Protein AF-A0A7J5Z5A1-F1 (afdb_monomer_lite)

Organism: Dissostichus mawsoni (NCBI:txid36200)

Structure (mmCIF, N/CA/C/O backbone):
data_AF-A0A7J5Z5A1-F1
#
_entry.id   AF-A0A7J5Z5A1-F1
#
loop_
_atom_site.group_PDB
_atom_site.id
_atom_site.type_symbol
_atom_site.label_atom_id
_atom_site.label_alt_id
_atom_site.label_comp_id
_atom_site.label_asym_id
_atom_site.label_entity_id
_atom_site.label_seq_id
_atom_site.pdbx_PDB_ins_code
_atom_site.Cartn_x
_atom_site.Cartn_y
_atom_site.Cartn_z
_atom_site.occupancy
_atom_site.B_iso_or_equiv
_atom_site.auth_seq_id
_atom_site.auth_comp_id
_atom_site.auth_asym_id
_atom_site.auth_atom_id
_atom_site.pdbx_PDB_model_num
ATOM 1 N N . MET A 1 1 ? 9.546 -6.209 -2.390 1.00 61.81 1 MET A N 1
ATOM 2 C CA . MET A 1 1 ? 8.529 -6.006 -3.456 1.00 61.81 1 MET A CA 1
ATOM 3 C C . MET A 1 1 ? 8.653 -4.655 -4.155 1.00 61.81 1 MET A C 1
ATOM 5 O O . MET A 1 1 ? 8.068 -4.491 -5.214 1.00 61.81 1 MET A O 1
ATOM 9 N N . THR A 1 2 ? 9.409 -3.696 -3.615 1.00 74.50 2 THR A N 1
ATOM 10 C CA . THR A 1 2 ? 9.767 -2.441 -4.304 1.00 74.50 2 THR A CA 1
ATOM 11 C C . THR A 1 2 ? 10.479 -2.680 -5.637 1.00 74.50 2 THR A C 1
ATOM 13 O O . THR A 1 2 ? 10.239 -1.950 -6.596 1.00 74.50 2 THR A O 1
ATOM 16 N N . ASP A 1 3 ? 11.271 -3.750 -5.696 1.00 80.12 3 ASP A N 1
ATOM 17 C CA . ASP A 1 3 ? 12.121 -4.136 -6.831 1.00 80.12 3 ASP A CA 1
ATOM 18 C C . ASP A 1 3 ? 11.311 -4.550 -8.072 1.00 80.12 3 ASP A C 1
ATOM 20 O O . ASP A 1 3 ? 11.823 -4.522 -9.186 1.00 80.12 3 ASP A O 1
ATOM 24 N N . LEU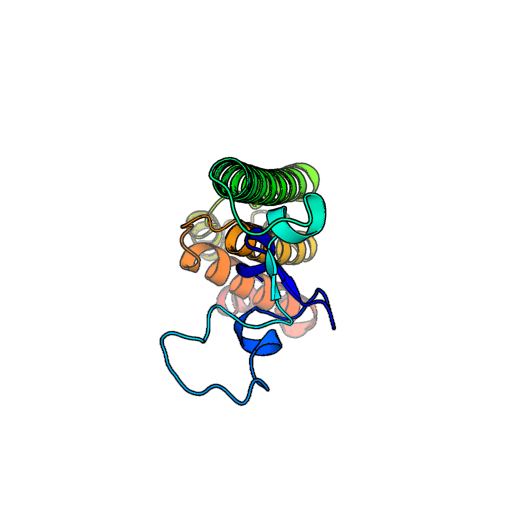 A 1 4 ? 10.012 -4.853 -7.913 1.00 79.75 4 LEU A N 1
ATOM 25 C CA . LEU A 1 4 ? 9.130 -5.226 -9.027 1.00 79.75 4 LEU A CA 1
ATOM 26 C C . LEU A 1 4 ? 8.968 -4.093 -10.056 1.00 79.75 4 LEU A C 1
ATOM 28 O O . LEU A 1 4 ? 8.579 -4.337 -11.191 1.00 79.75 4 LEU A O 1
ATOM 32 N N . LYS A 1 5 ? 9.242 -2.839 -9.676 1.00 81.94 5 LYS A N 1
ATOM 33 C CA . LYS A 1 5 ? 9.228 -1.699 -10.609 1.00 81.94 5 LYS A CA 1
ATOM 34 C C . LYS A 1 5 ? 10.432 -1.695 -11.549 1.00 81.94 5 LYS A C 1
ATOM 36 O O . LYS A 1 5 ? 10.372 -1.086 -12.612 1.00 81.94 5 LYS A O 1
ATOM 41 N N . GLU A 1 6 ? 11.518 -2.340 -11.147 1.00 79.69 6 GLU A N 1
ATOM 42 C CA . GL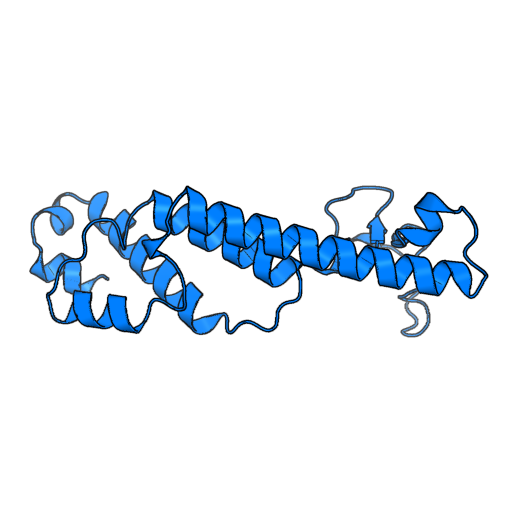U A 1 6 ? 12.799 -2.323 -11.853 1.00 79.69 6 GLU A CA 1
ATOM 43 C C . GLU A 1 6 ? 12.932 -3.545 -12.763 1.00 79.69 6 GLU A C 1
ATOM 45 O O . GLU A 1 6 ? 13.420 -3.433 -13.893 1.00 79.69 6 GLU A O 1
ATOM 50 N N . GLY A 1 7 ? 12.421 -4.691 -12.313 1.00 83.75 7 GLY A N 1
ATOM 51 C CA . GLY A 1 7 ? 12.438 -5.928 -13.077 1.00 83.75 7 GLY A CA 1
ATOM 52 C C . GLY A 1 7 ? 11.733 -7.079 -12.374 1.00 83.75 7 GLY A C 1
ATOM 53 O O . GLY A 1 7 ? 11.048 -6.904 -11.364 1.00 83.75 7 GLY A O 1
ATOM 54 N N . VAL A 1 8 ? 11.896 -8.266 -12.947 1.00 86.31 8 VAL A N 1
ATOM 55 C CA . VAL A 1 8 ? 11.337 -9.517 -12.438 1.00 86.31 8 VAL A CA 1
ATOM 56 C C . VAL A 1 8 ? 12.358 -10.642 -12.546 1.00 86.31 8 VAL A C 1
ATOM 58 O O . VAL A 1 8 ? 13.212 -10.658 -13.433 1.00 86.31 8 VAL A O 1
ATOM 61 N N . CYS A 1 9 ? 12.244 -11.611 -11.642 1.00 86.06 9 CYS A N 1
ATOM 62 C CA . CYS A 1 9 ? 13.032 -12.833 -11.687 1.00 86.06 9 CYS A CA 1
ATOM 63 C C . CYS A 1 9 ? 12.370 -13.857 -12.625 1.00 86.06 9 CYS A C 1
ATOM 65 O O . CYS A 1 9 ? 11.164 -14.101 -12.518 1.00 86.06 9 CYS A O 1
ATOM 67 N N . LEU A 1 10 ? 13.148 -14.483 -13.514 1.00 80.06 10 LEU A N 1
ATOM 68 C CA . LEU A 1 10 ? 12.645 -15.464 -14.490 1.00 80.06 10 LEU A CA 1
ATOM 69 C C . LEU A 1 10 ? 12.127 -16.763 -13.849 1.00 80.06 10 LEU A C 1
ATOM 71 O O . LEU A 1 10 ? 11.236 -17.408 -14.396 1.00 80.06 10 LEU A O 1
ATOM 75 N N . THR A 1 11 ? 12.672 -17.154 -12.696 1.00 81.06 11 THR A N 1
ATOM 76 C CA . THR A 1 11 ? 12.292 -18.392 -11.994 1.00 81.06 11 THR A CA 1
ATOM 77 C C . THR A 1 11 ? 10.995 -18.244 -11.209 1.00 81.06 11 THR A C 1
ATOM 79 O O . THR A 1 11 ? 10.146 -19.132 -11.250 1.00 81.06 11 THR A O 1
ATOM 82 N N . ALA A 1 12 ? 10.817 -17.123 -10.505 1.00 81.56 12 ALA A N 1
ATOM 83 C CA . ALA A 1 12 ? 9.563 -16.791 -9.842 1.00 81.56 12 ALA A CA 1
ATOM 84 C C . ALA A 1 12 ? 9.380 -15.276 -9.694 1.00 81.56 12 ALA A C 1
ATOM 86 O O . ALA A 1 12 ? 10.194 -14.588 -9.083 1.00 81.56 12 ALA A O 1
ATOM 87 N N . PHE A 1 13 ? 8.239 -14.772 -10.163 1.00 81.06 13 PHE A N 1
ATOM 88 C CA . PHE A 1 13 ? 7.935 -13.337 -10.202 1.00 81.06 13 PHE A CA 1
ATOM 89 C C . PHE A 1 13 ? 7.863 -12.654 -8.823 1.00 81.06 13 PHE A C 1
ATOM 91 O O . PHE A 1 13 ? 7.932 -11.431 -8.748 1.00 81.06 13 PHE A O 1
ATOM 98 N N . TYR A 1 14 ? 7.669 -13.412 -7.735 1.00 79.31 14 TYR A N 1
ATOM 99 C CA . TYR A 1 14 ? 7.483 -12.846 -6.393 1.00 79.31 14 TYR A CA 1
ATOM 100 C C . TYR A 1 14 ? 8.802 -12.569 -5.657 1.00 79.31 14 TYR A C 1
ATOM 102 O O . TYR A 1 14 ? 8.786 -11.875 -4.635 1.00 79.31 14 TYR A O 1
ATOM 110 N N . TYR A 1 15 ? 9.925 -13.111 -6.140 1.00 81.81 15 TYR A N 1
ATOM 111 C CA . TYR A 1 15 ? 11.215 -12.927 -5.488 1.00 81.81 15 TYR A CA 1
ATOM 112 C C . TYR A 1 15 ? 11.721 -11.491 -5.637 1.00 81.81 15 TYR A C 1
ATOM 114 O O . TYR A 1 15 ? 11.667 -10.898 -6.713 1.00 81.81 15 TYR A O 1
ATOM 122 N N . SER A 1 16 ? 12.231 -10.939 -4.533 1.00 81.88 16 SER A N 1
ATOM 123 C CA . SER A 1 16 ? 13.016 -9.697 -4.546 1.00 81.88 16 SER A CA 1
ATOM 124 C C . SER A 1 16 ? 14.311 -9.891 -5.341 1.00 81.88 16 SER A C 1
ATOM 126 O O . SER A 1 16 ? 14.793 -11.019 -5.456 1.00 81.88 16 SER A O 1
ATOM 128 N N . HIS A 1 17 ? 14.896 -8.797 -5.836 1.00 77.38 17 HIS A N 1
ATOM 129 C CA . HIS A 1 17 ? 16.199 -8.808 -6.505 1.00 77.38 17 HIS A CA 1
ATOM 130 C C . HIS A 1 17 ? 17.255 -9.567 -5.683 1.00 77.38 17 HIS A C 1
ATOM 132 O O . HIS A 1 17 ? 17.899 -10.484 -6.187 1.00 77.38 17 HIS A O 1
ATOM 138 N N . GLU A 1 18 ? 17.341 -9.287 -4.376 1.00 78.31 18 GLU A N 1
ATOM 139 C CA . GLU A 1 18 ? 18.295 -9.960 -3.483 1.00 78.31 18 GLU A CA 1
ATOM 140 C C . GLU A 1 18 ? 18.038 -11.467 -3.364 1.00 78.31 18 GLU A C 1
ATOM 142 O O . GLU A 1 18 ? 18.974 -12.259 -3.302 1.00 78.31 18 GLU A O 1
ATOM 147 N N . GLN A 1 19 ? 16.767 -11.878 -3.351 1.00 82.38 19 GLN A N 1
ATOM 148 C CA . GLN A 1 19 ? 16.384 -13.289 -3.254 1.00 82.38 19 GLN A CA 1
ATOM 149 C C . GLN A 1 19 ? 16.637 -14.029 -4.569 1.00 82.38 19 GLN A C 1
ATOM 151 O O . GLN A 1 19 ? 17.089 -15.171 -4.551 1.00 82.38 19 GLN A O 1
ATOM 156 N N . CYS A 1 20 ? 16.376 -13.372 -5.701 1.00 81.44 20 CYS A N 1
ATOM 157 C CA . CYS A 1 20 ? 16.634 -13.908 -7.035 1.00 81.44 20 CYS A CA 1
ATOM 158 C C . CYS A 1 20 ? 18.133 -14.172 -7.249 1.00 81.44 20 CYS A C 1
ATOM 160 O O . CYS A 1 20 ? 18.511 -15.182 -7.840 1.00 81.44 20 CYS A O 1
ATOM 162 N N . CYS A 1 21 ? 18.987 -13.304 -6.702 1.00 79.62 21 CYS A N 1
ATOM 163 C CA . CYS A 1 21 ? 20.438 -13.345 -6.897 1.00 79.62 21 CYS A CA 1
ATOM 164 C C . CYS A 1 21 ? 21.195 -13.924 -5.694 1.00 79.62 21 CYS A C 1
ATOM 166 O O . CYS A 1 21 ? 22.418 -13.883 -5.633 1.00 79.62 21 CYS A O 1
ATOM 168 N N . TRP A 1 22 ? 20.481 -14.537 -4.747 1.00 74.94 22 TRP A N 1
ATOM 169 C CA . TRP A 1 22 ? 21.076 -15.149 -3.557 1.00 74.94 22 TRP A CA 1
ATOM 170 C C . TRP A 1 22 ? 22.012 -16.329 -3.881 1.00 74.94 22 TRP A C 1
ATOM 172 O O . TRP A 1 22 ? 22.934 -16.619 -3.126 1.00 74.94 22 TRP A O 1
ATOM 182 N N . THR A 1 23 ? 21.771 -17.028 -4.997 1.00 66.44 23 THR A N 1
ATOM 183 C CA . THR A 1 23 ? 22.498 -18.257 -5.382 1.00 66.44 23 THR A CA 1
ATOM 184 C C . THR A 1 23 ? 23.607 -18.009 -6.415 1.00 66.44 23 THR A C 1
ATOM 186 O O . THR A 1 23 ? 24.341 -18.935 -6.758 1.00 66.44 23 THR A O 1
ATOM 189 N N . SER A 1 24 ? 23.768 -16.787 -6.938 1.00 62.25 24 SER A N 1
ATOM 190 C CA . SER A 1 24 ? 24.834 -16.519 -7.909 1.00 62.25 24 SER A CA 1
ATOM 191 C C . SER A 1 24 ? 26.204 -16.558 -7.228 1.00 62.25 24 SER A C 1
ATOM 193 O O . SER A 1 24 ? 26.445 -15.849 -6.256 1.00 62.25 24 SER A O 1
ATOM 195 N N . ASN A 1 25 ? 27.110 -17.373 -7.772 1.00 60.09 25 ASN A N 1
ATOM 196 C CA . ASN A 1 25 ? 28.461 -17.648 -7.261 1.00 60.09 25 ASN A CA 1
ATOM 197 C C . ASN A 1 25 ? 29.448 -16.461 -7.420 1.00 60.09 25 ASN A C 1
ATOM 199 O O . ASN A 1 25 ? 30.656 -16.634 -7.287 1.00 60.09 25 ASN A O 1
ATOM 203 N N . GLU A 1 26 ? 28.940 -15.268 -7.735 1.00 56.81 26 GLU A N 1
ATOM 204 C CA . GLU A 1 26 ? 29.697 -14.056 -8.056 1.00 56.81 26 GLU A CA 1
ATOM 205 C C . GLU A 1 26 ? 29.638 -13.116 -6.840 1.00 56.81 26 GLU A C 1
ATOM 207 O O . GLU A 1 26 ? 28.678 -12.377 -6.628 1.00 56.81 26 GLU A O 1
ATOM 212 N N . THR A 1 27 ? 30.643 -13.200 -5.965 1.00 51.31 27 THR A N 1
ATOM 213 C CA . THR A 1 27 ? 30.676 -12.507 -4.663 1.00 51.31 27 THR A CA 1
ATOM 214 C C . THR A 1 27 ? 31.269 -11.093 -4.714 1.00 51.31 27 THR A C 1
ATOM 216 O O . THR A 1 27 ? 31.613 -10.536 -3.669 1.00 51.31 27 THR A O 1
ATOM 219 N N . THR A 1 28 ? 31.413 -10.492 -5.896 1.00 55.41 28 THR A N 1
ATOM 220 C CA . THR A 1 28 ? 31.984 -9.145 -6.048 1.00 55.41 28 THR A CA 1
ATOM 221 C C . THR A 1 28 ? 30.878 -8.091 -6.001 1.00 55.41 28 THR A C 1
ATOM 223 O O . THR A 1 28 ? 29.854 -8.219 -6.665 1.00 55.41 28 THR A O 1
ATOM 226 N N . PHE A 1 29 ? 31.075 -7.032 -5.208 1.00 53.94 29 PHE A N 1
ATOM 227 C CA . PHE A 1 29 ? 30.099 -5.948 -5.004 1.00 53.94 29 PHE A CA 1
ATOM 228 C C . PHE A 1 29 ? 29.697 -5.236 -6.316 1.00 53.94 29 PHE A C 1
ATOM 230 O O . PHE A 1 29 ? 28.593 -4.713 -6.399 1.00 53.94 29 PHE A O 1
ATOM 237 N N . ASP A 1 30 ? 30.566 -5.275 -7.333 1.00 55.44 30 ASP A N 1
ATOM 238 C CA . ASP A 1 30 ? 30.379 -4.683 -8.669 1.00 55.44 30 ASP A CA 1
ATOM 239 C C . ASP A 1 30 ? 29.495 -5.531 -9.615 1.00 55.44 30 ASP A C 1
ATOM 241 O O . ASP A 1 30 ? 28.912 -5.004 -10.559 1.00 55.44 30 ASP A O 1
ATOM 245 N N . ASP A 1 31 ? 29.345 -6.839 -9.358 1.00 54.81 31 ASP A N 1
ATOM 246 C CA . ASP A 1 31 ? 28.624 -7.777 -10.243 1.00 54.81 31 ASP A CA 1
ATOM 247 C C . ASP A 1 31 ? 27.272 -8.248 -9.675 1.00 54.81 31 ASP A C 1
ATOM 249 O O . ASP A 1 31 ? 26.545 -9.000 -10.329 1.00 54.81 31 ASP A O 1
ATOM 253 N N . ARG A 1 32 ? 26.858 -7.738 -8.503 1.00 55.50 32 ARG A N 1
ATOM 254 C CA . ARG A 1 32 ? 25.516 -7.999 -7.937 1.00 55.50 32 ARG A CA 1
ATOM 255 C C . ARG A 1 32 ? 24.368 -7.546 -8.846 1.00 55.50 32 ARG A C 1
ATOM 257 O O . ARG A 1 32 ? 23.293 -8.135 -8.779 1.00 55.50 32 ARG A O 1
ATOM 264 N N . ASP A 1 33 ? 24.595 -6.547 -9.697 1.00 60.03 33 ASP A N 1
ATOM 265 C CA . ASP A 1 33 ? 23.580 -6.008 -10.612 1.00 60.03 33 ASP A CA 1
ATOM 266 C C . ASP A 1 33 ? 23.473 -6.788 -11.938 1.00 60.03 33 ASP A C 1
ATOM 268 O O . ASP A 1 33 ? 22.526 -6.579 -12.699 1.00 60.03 33 ASP A O 1
ATOM 272 N N . LYS A 1 34 ? 24.413 -7.703 -12.234 1.00 63.06 34 LYS A N 1
ATOM 273 C CA . LYS A 1 34 ? 24.466 -8.487 -13.491 1.00 63.06 34 LYS A CA 1
ATOM 274 C C . LYS A 1 34 ? 23.984 -9.924 -13.313 1.00 63.06 34 LYS A C 1
ATOM 276 O O . LYS A 1 34 ? 24.506 -10.871 -13.897 1.00 63.06 34 LYS A O 1
ATOM 281 N N . CYS A 1 35 ? 22.973 -10.098 -12.485 1.00 73.12 35 CYS A N 1
ATOM 282 C CA . CYS A 1 35 ? 22.366 -11.390 -12.242 1.00 73.12 35 CYS A CA 1
ATOM 283 C C . CYS A 1 35 ? 21.597 -11.861 -13.495 1.00 73.12 35 CYS A C 1
ATOM 285 O O . CYS A 1 35 ? 20.588 -11.247 -13.840 1.00 73.12 35 CYS A O 1
ATOM 287 N N . PRO A 1 36 ? 21.989 -12.965 -14.167 1.00 71.31 36 PRO A N 1
ATOM 288 C CA . PRO A 1 36 ? 21.360 -13.392 -15.426 1.00 71.31 36 PRO A CA 1
ATOM 289 C C . PRO A 1 36 ? 19.898 -13.831 -15.254 1.00 71.31 36 PRO A C 1
ATOM 291 O O . PRO A 1 36 ? 19.169 -13.994 -16.226 1.00 71.31 36 PRO A O 1
ATOM 294 N N . GLN A 1 37 ? 19.468 -14.073 -14.014 1.00 78.69 37 GLN A N 1
ATOM 295 C CA . GLN A 1 37 ? 18.095 -14.449 -13.680 1.00 78.69 37 GLN A CA 1
ATOM 296 C C . GLN A 1 37 ? 17.170 -13.244 -13.488 1.00 78.69 37 GLN A C 1
ATOM 298 O O . GLN A 1 37 ? 15.948 -13.414 -13.542 1.00 78.69 37 GLN A O 1
ATOM 303 N N . TRP A 1 38 ? 17.727 -12.051 -13.269 1.00 83.44 38 TRP A N 1
ATOM 304 C CA . TRP A 1 38 ? 16.958 -10.826 -13.114 1.00 83.44 38 TRP A CA 1
ATOM 305 C C . TRP A 1 38 ? 16.869 -10.089 -14.443 1.00 83.44 38 TRP A C 1
ATOM 307 O O . TRP A 1 38 ? 17.882 -9.751 -15.050 1.00 83.44 38 TRP A O 1
ATOM 317 N N . GLN A 1 39 ? 15.648 -9.833 -14.895 1.00 83.38 39 GLN A N 1
ATOM 318 C CA . GLN A 1 39 ? 15.394 -9.166 -16.165 1.00 83.38 39 GLN A CA 1
ATOM 319 C C . GLN A 1 39 ? 14.653 -7.859 -15.920 1.00 83.38 39 GLN A C 1
ATOM 321 O O . GLN A 1 39 ? 13.599 -7.819 -15.276 1.00 83.38 39 GLN A O 1
ATOM 326 N N . LYS A 1 40 ? 15.210 -6.770 -16.451 1.00 84.56 40 LYS A N 1
ATOM 327 C CA . LYS A 1 40 ? 14.567 -5.455 -16.430 1.00 84.56 40 LYS A CA 1
ATOM 328 C C . LYS A 1 40 ? 13.366 -5.452 -17.372 1.00 84.56 40 LYS A C 1
ATOM 330 O O . LYS A 1 40 ? 13.386 -6.091 -18.421 1.00 84.56 40 LYS A O 1
ATOM 335 N N . TRP A 1 41 ? 12.345 -4.653 -17.065 1.00 82.44 41 TRP A N 1
ATOM 336 C CA . TRP A 1 41 ? 11.139 -4.573 -17.906 1.00 82.44 41 TRP A CA 1
ATOM 337 C C . TRP A 1 41 ? 11.415 -4.187 -19.363 1.00 82.44 41 TRP A C 1
ATOM 339 O O . TRP A 1 41 ? 10.758 -4.689 -20.270 1.00 82.44 41 TRP A O 1
ATOM 349 N N . ALA A 1 42 ? 12.393 -3.308 -19.590 1.00 77.75 42 ALA A N 1
ATOM 350 C CA . ALA A 1 42 ? 12.811 -2.931 -20.937 1.00 77.75 42 ALA A CA 1
ATOM 351 C C . ALA A 1 42 ? 13.436 -4.120 -21.682 1.00 77.75 42 ALA A C 1
ATOM 353 O O . ALA A 1 42 ? 13.042 -4.408 -22.803 1.00 77.75 42 ALA A O 1
ATOM 354 N N . GLU A 1 43 ? 14.338 -4.855 -21.035 1.00 77.94 43 GLU A N 1
ATOM 355 C CA . GLU A 1 43 ? 15.041 -6.000 -21.622 1.00 77.94 43 GLU A CA 1
ATOM 356 C C . GLU A 1 43 ? 14.075 -7.134 -21.995 1.00 77.94 43 GLU A C 1
ATOM 358 O O . GLU A 1 43 ? 14.164 -7.682 -23.092 1.00 77.94 43 GLU A O 1
ATOM 363 N N . LEU A 1 44 ? 13.060 -7.374 -21.156 1.00 79.19 44 LEU A N 1
ATOM 364 C CA . LEU A 1 44 ? 11.981 -8.328 -21.427 1.00 79.19 44 LEU A CA 1
ATOM 365 C C . LEU A 1 44 ? 11.135 -7.946 -22.658 1.00 79.19 44 LEU A C 1
ATOM 367 O O . LEU A 1 44 ? 10.669 -8.822 -23.383 1.00 79.19 44 LEU A O 1
ATOM 371 N N . MET A 1 45 ? 10.911 -6.648 -22.885 1.00 77.25 45 MET A N 1
ATOM 372 C CA . MET A 1 45 ? 10.029 -6.151 -23.949 1.00 77.25 45 MET A CA 1
ATOM 373 C C . MET A 1 45 ? 10.755 -5.913 -25.279 1.00 77.25 45 MET A C 1
ATOM 375 O O . MET A 1 45 ? 10.155 -6.109 -26.335 1.00 77.25 45 MET A O 1
ATOM 379 N N . THR A 1 46 ? 12.017 -5.472 -25.257 1.00 72.06 46 THR A N 1
ATOM 380 C CA . THR A 1 46 ? 12.772 -5.105 -26.471 1.00 72.06 46 THR A CA 1
ATOM 381 C C . THR A 1 46 ? 13.883 -6.088 -26.842 1.00 72.06 46 THR A C 1
ATOM 383 O O . THR A 1 46 ? 14.433 -5.981 -27.940 1.00 72.06 46 THR A O 1
ATOM 386 N N . GLY A 1 47 ? 14.240 -7.039 -25.970 1.00 69.31 47 GLY A N 1
ATOM 387 C CA . GLY A 1 47 ? 15.255 -8.071 -26.240 1.00 69.31 47 GLY A CA 1
ATOM 388 C C . GLY A 1 47 ? 16.675 -7.543 -26.502 1.00 69.31 47 GLY A C 1
ATOM 389 O O . GLY A 1 47 ? 17.553 -8.311 -26.874 1.00 69.31 47 GLY A O 1
ATOM 390 N N . HIS A 1 48 ? 16.898 -6.236 -26.337 1.00 67.31 48 HIS A N 1
ATOM 391 C CA . HIS A 1 48 ? 18.176 -5.551 -26.513 1.00 67.31 48 HIS A CA 1
ATOM 392 C C . HIS A 1 48 ? 18.492 -4.789 -25.225 1.00 67.31 48 HIS A C 1
ATOM 394 O O . HIS A 1 48 ? 17.718 -3.919 -24.818 1.00 67.31 48 HIS A O 1
ATOM 400 N N . ALA A 1 49 ? 19.623 -5.120 -24.600 1.00 61.22 49 ALA A N 1
ATOM 401 C CA . ALA A 1 49 ? 20.116 -4.471 -23.383 1.00 61.22 49 ALA A CA 1
ATOM 402 C C . ALA A 1 49 ? 20.860 -3.147 -23.666 1.00 61.22 49 ALA A C 1
ATOM 404 O O . ALA A 1 49 ? 21.052 -2.330 -22.768 1.00 61.22 49 ALA A O 1
ATOM 405 N N . GLU A 1 50 ? 21.243 -2.907 -24.923 1.00 63.88 50 GLU A N 1
ATOM 406 C CA . GLU A 1 50 ? 22.209 -1.880 -25.315 1.00 63.88 50 GLU A CA 1
ATOM 407 C C . GLU A 1 50 ? 21.526 -0.788 -26.161 1.00 63.88 50 GLU A C 1
ATOM 409 O O . GLU A 1 50 ? 21.172 -1.004 -27.322 1.00 63.88 50 GLU A O 1
ATOM 414 N N . GLY A 1 51 ? 21.324 0.403 -25.587 1.00 73.12 51 GLY A N 1
ATOM 415 C CA . GLY A 1 51 ? 20.860 1.581 -26.329 1.00 73.12 51 GLY A CA 1
ATOM 416 C C . GLY A 1 51 ? 20.178 2.641 -25.461 1.00 73.12 51 GLY A C 1
ATOM 417 O O . GLY A 1 51 ? 19.445 2.324 -24.527 1.00 73.12 51 GLY A O 1
ATOM 418 N N . GLY A 1 52 ? 20.353 3.924 -25.800 1.00 78.50 52 GLY A N 1
ATOM 419 C CA . GLY A 1 52 ? 19.730 5.044 -25.071 1.00 78.50 52 GLY A CA 1
ATOM 420 C C . GLY A 1 52 ? 18.198 4.952 -24.975 1.00 78.50 52 GLY A C 1
ATOM 421 O O . GLY A 1 52 ? 17.608 5.359 -23.976 1.00 78.50 52 GLY A O 1
ATOM 422 N N . GLY A 1 53 ? 17.554 4.340 -25.977 1.00 81.00 53 GLY A N 1
ATOM 423 C CA . GLY A 1 53 ? 16.115 4.069 -25.968 1.00 81.00 53 GLY A CA 1
ATOM 424 C C . GLY A 1 53 ? 15.679 3.077 -24.883 1.00 81.00 53 GLY A C 1
ATOM 425 O O . GLY A 1 53 ? 14.634 3.281 -24.271 1.00 81.00 53 GLY A O 1
ATOM 426 N N . ALA A 1 54 ? 16.485 2.054 -24.581 1.00 80.25 54 ALA A N 1
ATOM 427 C CA . ALA A 1 54 ? 16.168 1.069 -23.546 1.00 80.25 54 ALA A CA 1
ATOM 428 C C . ALA A 1 54 ? 16.177 1.697 -22.141 1.00 80.25 54 ALA A C 1
ATOM 430 O O . ALA A 1 54 ? 15.295 1.407 -21.333 1.00 80.25 54 ALA A O 1
ATOM 431 N N . TYR A 1 55 ? 17.105 2.623 -21.870 1.00 82.31 55 TYR A N 1
ATOM 432 C CA . TYR A 1 55 ? 17.136 3.386 -20.616 1.00 82.31 55 TYR A CA 1
ATOM 433 C C . TYR A 1 55 ? 15.905 4.286 -20.451 1.00 82.31 55 TYR A C 1
ATOM 435 O O . TYR A 1 55 ? 15.275 4.280 -19.393 1.00 82.31 55 TYR A O 1
ATOM 443 N N . LEU A 1 56 ? 15.532 5.022 -21.505 1.00 86.00 56 LEU A N 1
ATOM 444 C CA . LEU A 1 56 ? 14.327 5.860 -21.514 1.00 86.00 56 LEU A CA 1
ATOM 445 C C . LEU A 1 56 ? 13.058 5.029 -21.282 1.00 86.00 56 LEU A C 1
ATOM 447 O O . LEU A 1 56 ? 12.212 5.411 -20.475 1.00 86.00 56 LEU A O 1
ATOM 451 N N . LEU A 1 57 ? 12.944 3.875 -21.946 1.00 84.88 57 LEU A N 1
ATOM 452 C CA . LEU A 1 57 ? 11.825 2.951 -21.764 1.00 84.88 57 LEU A CA 1
ATOM 453 C C . LEU A 1 57 ? 11.785 2.364 -20.352 1.00 84.88 57 LEU A C 1
ATOM 455 O O . LEU A 1 57 ? 10.712 2.303 -19.757 1.00 84.88 57 LEU A O 1
ATOM 459 N N . ASN A 1 58 ? 12.932 1.970 -19.794 1.00 85.12 58 ASN A N 1
ATOM 460 C CA . ASN A 1 58 ? 13.001 1.455 -18.429 1.00 85.12 58 ASN A CA 1
ATOM 461 C C . ASN A 1 58 ? 12.514 2.502 -17.418 1.00 85.12 58 ASN A C 1
ATOM 463 O O . ASN A 1 58 ? 11.646 2.207 -16.598 1.00 85.12 58 ASN A O 1
ATOM 467 N N . TYR A 1 59 ? 12.993 3.742 -17.545 1.00 86.62 59 TYR A N 1
ATOM 468 C CA . TYR A 1 59 ? 12.560 4.845 -16.691 1.00 86.62 59 TYR A CA 1
ATOM 469 C C . TYR A 1 59 ? 11.059 5.133 -16.837 1.00 86.62 59 TYR A C 1
ATOM 471 O O . TYR A 1 59 ? 10.351 5.307 -15.845 1.00 86.62 59 TYR A O 1
ATOM 479 N N . PHE A 1 60 ? 10.545 5.131 -18.069 1.00 90.00 60 PHE A N 1
ATOM 480 C CA . PHE A 1 60 ? 9.121 5.328 -18.326 1.00 90.00 60 PHE A CA 1
ATOM 481 C C . PHE A 1 60 ? 8.259 4.227 -17.690 1.00 90.00 60 PHE A C 1
ATOM 483 O O . PHE A 1 60 ? 7.276 4.529 -17.012 1.00 90.00 60 PHE A O 1
ATOM 490 N N . LEU A 1 61 ? 8.642 2.957 -17.854 1.00 87.62 61 LEU A N 1
ATOM 491 C CA . LEU A 1 61 ? 7.939 1.814 -17.264 1.00 87.62 61 LEU A CA 1
ATOM 492 C C . LEU A 1 61 ? 8.006 1.830 -15.734 1.00 87.62 61 LEU A C 1
ATOM 494 O O . LEU A 1 61 ? 7.001 1.538 -15.085 1.00 87.62 61 LEU A O 1
ATOM 498 N N . TYR A 1 62 ? 9.139 2.236 -15.160 1.00 88.31 62 TYR A N 1
ATOM 499 C CA . TYR A 1 62 ? 9.285 2.419 -13.718 1.00 88.31 62 TYR A CA 1
ATOM 500 C C . TYR A 1 62 ? 8.269 3.437 -13.176 1.00 88.31 62 TYR A C 1
ATOM 502 O O . TYR A 1 62 ? 7.546 3.156 -12.214 1.00 88.31 62 TYR A O 1
ATOM 510 N N . VAL A 1 63 ? 8.173 4.611 -13.815 1.00 90.19 63 VAL A N 1
ATOM 511 C CA . VAL A 1 63 ? 7.222 5.666 -13.424 1.00 90.19 63 VAL A CA 1
ATOM 512 C C . VAL A 1 63 ? 5.780 5.197 -13.617 1.00 90.19 63 VAL A C 1
ATOM 514 O O . VAL A 1 63 ? 4.945 5.409 -12.736 1.00 90.19 63 VAL A O 1
ATOM 517 N N . LEU A 1 64 ? 5.483 4.515 -14.725 1.00 90.62 64 LEU A N 1
ATOM 518 C CA . LEU A 1 64 ? 4.151 3.982 -15.010 1.00 90.62 64 LEU A CA 1
ATOM 519 C C . LEU A 1 64 ? 3.702 2.980 -13.937 1.00 90.62 64 LEU A C 1
ATOM 521 O O . LEU A 1 64 ? 2.592 3.104 -13.416 1.00 90.62 64 LEU A O 1
ATOM 525 N N . TRP A 1 65 ? 4.567 2.040 -13.547 1.00 89.12 65 TRP A N 1
ATOM 526 C CA . TRP A 1 65 ? 4.282 1.087 -12.469 1.00 89.12 65 TRP A CA 1
ATOM 527 C C . TRP A 1 65 ? 4.087 1.773 -11.114 1.00 89.12 65 TRP A C 1
ATOM 529 O O . TRP A 1 65 ? 3.156 1.435 -10.379 1.00 89.12 65 TRP A O 1
ATOM 539 N N . ALA A 1 66 ? 4.921 2.764 -10.787 1.00 90.25 66 ALA A N 1
ATOM 540 C CA . ALA A 1 66 ? 4.779 3.531 -9.551 1.00 90.25 66 ALA A CA 1
ATOM 541 C C . ALA A 1 66 ? 3.428 4.268 -9.487 1.00 90.25 66 ALA A C 1
ATOM 543 O O . ALA A 1 66 ? 2.735 4.211 -8.464 1.00 90.25 66 ALA A O 1
ATOM 544 N N . LEU A 1 67 ? 3.021 4.909 -10.587 1.00 92.12 67 LEU A N 1
ATOM 545 C CA . LEU A 1 67 ? 1.731 5.592 -10.695 1.00 92.12 67 LEU A CA 1
ATOM 546 C C . LEU A 1 67 ? 0.559 4.613 -10.616 1.00 92.12 67 LEU A C 1
ATOM 548 O O . LEU A 1 67 ? -0.412 4.897 -9.916 1.00 92.12 67 LEU A O 1
ATOM 552 N N . LEU A 1 68 ? 0.656 3.456 -11.272 1.00 91.81 68 LEU A N 1
ATOM 553 C CA . LEU A 1 68 ? -0.379 2.424 -11.242 1.00 91.81 68 LEU A CA 1
ATOM 554 C C . LEU A 1 68 ? -0.598 1.895 -9.819 1.00 91.81 68 LEU A C 1
ATOM 556 O O . LEU A 1 68 ? -1.738 1.828 -9.358 1.00 91.81 68 LEU A O 1
ATOM 560 N N . PHE A 1 69 ? 0.474 1.593 -9.082 1.00 90.25 69 PHE A N 1
ATOM 561 C CA . PHE A 1 69 ? 0.362 1.159 -7.687 1.00 90.25 69 PHE A CA 1
ATOM 562 C C . PHE A 1 69 ? -0.206 2.240 -6.771 1.00 90.25 69 PHE A C 1
ATOM 564 O O . PHE A 1 69 ? -1.067 1.941 -5.941 1.00 90.25 69 PHE A O 1
ATOM 571 N N . SER A 1 70 ? 0.219 3.493 -6.942 1.00 91.44 70 SER A N 1
ATOM 572 C CA . SER A 1 70 ? -0.329 4.620 -6.183 1.00 91.44 70 SER A CA 1
ATOM 573 C C . SER A 1 70 ? -1.820 4.828 -6.481 1.00 91.44 70 SER A C 1
ATOM 575 O O . SER A 1 70 ? -2.636 4.951 -5.566 1.00 91.44 70 SER A O 1
ATOM 577 N N . PHE A 1 71 ? -2.213 4.773 -7.756 1.00 93.00 71 PHE A N 1
ATOM 578 C CA . PHE A 1 71 ? -3.603 4.909 -8.185 1.00 93.00 71 PHE A CA 1
ATOM 579 C C . PHE A 1 71 ? -4.493 3.794 -7.628 1.00 93.00 71 PHE A C 1
ATOM 581 O O . PHE A 1 71 ? -5.578 4.075 -7.112 1.00 93.00 71 PHE A O 1
ATOM 588 N N . LEU A 1 72 ? -4.031 2.541 -7.677 1.00 91.62 72 LEU A N 1
ATOM 589 C CA . LEU A 1 72 ? -4.739 1.408 -7.081 1.00 91.62 72 LEU A CA 1
ATOM 590 C C . LEU A 1 72 ? -4.880 1.566 -5.564 1.00 91.62 72 LEU A C 1
ATOM 592 O O . LEU A 1 72 ? -5.973 1.363 -5.036 1.00 91.62 72 LEU A O 1
ATOM 596 N N . ALA A 1 73 ? -3.815 1.983 -4.873 1.00 90.44 73 ALA A N 1
ATOM 597 C CA . ALA A 1 73 ? -3.840 2.223 -3.433 1.00 90.44 73 ALA A CA 1
ATOM 598 C C . ALA A 1 73 ? -4.886 3.289 -3.059 1.00 90.44 73 ALA A C 1
ATOM 600 O O . ALA A 1 73 ? -5.738 3.056 -2.199 1.00 90.44 73 ALA A O 1
ATOM 601 N N . VAL A 1 74 ? -4.876 4.437 -3.743 1.00 90.25 74 VAL A N 1
ATOM 602 C CA . VAL A 1 74 ? -5.838 5.523 -3.499 1.00 90.25 74 VAL A CA 1
ATOM 603 C C . VAL A 1 74 ? -7.263 5.082 -3.826 1.00 90.25 74 VAL A C 1
ATOM 605 O O . VAL A 1 74 ? -8.175 5.334 -3.036 1.00 90.25 74 VAL A O 1
ATOM 608 N N . SER A 1 75 ? -7.466 4.399 -4.953 1.00 91.06 75 SER A N 1
ATOM 609 C CA . SER A 1 75 ? -8.788 3.925 -5.372 1.00 91.06 75 SER A CA 1
ATOM 610 C C . SER A 1 75 ? -9.379 2.945 -4.358 1.00 91.06 75 SER A C 1
ATOM 612 O O . SER A 1 75 ? -10.541 3.076 -3.976 1.00 91.06 75 SER A O 1
ATOM 614 N N . LEU A 1 76 ? -8.564 2.020 -3.845 1.00 88.88 76 LEU A N 1
ATOM 615 C CA . LEU A 1 76 ? -8.976 1.035 -2.847 1.00 88.88 76 LEU A CA 1
ATOM 616 C C . LEU A 1 76 ? -9.393 1.702 -1.522 1.00 88.88 76 LEU A C 1
ATOM 618 O O . LEU A 1 76 ? -10.443 1.372 -0.970 1.00 88.88 76 LEU A O 1
ATOM 622 N N . VAL A 1 77 ? -8.649 2.707 -1.048 1.00 89.12 77 VAL A N 1
ATOM 623 C CA . VAL A 1 77 ? -9.053 3.484 0.140 1.00 89.12 77 VAL A CA 1
ATOM 624 C C . VAL A 1 77 ? -10.350 4.250 -0.109 1.00 89.12 77 VAL A C 1
ATOM 626 O O . VAL A 1 77 ? -11.253 4.214 0.728 1.00 89.12 77 VAL A O 1
ATOM 629 N N . ARG A 1 78 ? -10.466 4.932 -1.254 1.00 88.88 78 ARG A N 1
ATOM 630 C CA . ARG A 1 78 ? -11.635 5.762 -1.583 1.00 88.88 78 ARG A CA 1
ATOM 631 C C . ARG A 1 78 ? -12.923 4.951 -1.700 1.00 88.88 78 ARG A C 1
ATOM 633 O O . ARG A 1 78 ? -13.963 5.442 -1.274 1.00 88.88 78 ARG A O 1
ATOM 640 N N . VAL A 1 79 ? -12.850 3.742 -2.256 1.00 87.88 79 VAL A N 1
ATOM 641 C CA . VAL A 1 79 ? -14.019 2.876 -2.466 1.00 87.88 79 VAL A CA 1
ATOM 642 C C . VAL A 1 79 ? -14.445 2.185 -1.173 1.00 87.88 79 VAL A C 1
ATOM 644 O O . VAL A 1 79 ? -15.633 2.157 -0.864 1.00 87.88 79 VAL A O 1
ATOM 647 N N . PHE A 1 80 ? -13.500 1.635 -0.405 1.00 84.50 80 PHE A N 1
ATOM 648 C CA . PHE A 1 80 ? -13.853 0.754 0.709 1.00 84.50 80 PHE A CA 1
ATOM 649 C C . PHE A 1 80 ? -13.832 1.424 2.092 1.00 84.50 80 PHE A C 1
ATOM 651 O O . PHE A 1 80 ? -14.605 1.029 2.964 1.00 84.50 80 PHE A O 1
ATOM 658 N N . ALA A 1 81 ? -12.963 2.412 2.334 1.00 80.12 81 ALA A N 1
ATOM 659 C CA . ALA A 1 81 ? -12.869 3.079 3.637 1.00 80.12 81 ALA A CA 1
ATOM 660 C C . ALA A 1 81 ? -12.356 4.527 3.516 1.00 80.12 81 ALA A C 1
ATOM 662 O O . ALA A 1 81 ? -11.229 4.821 3.925 1.00 80.12 81 ALA A O 1
ATOM 663 N N . PRO A 1 82 ? -13.189 5.470 3.035 1.00 80.44 82 PRO A N 1
ATOM 664 C CA . PRO A 1 82 ? -12.792 6.874 2.903 1.00 80.44 82 PRO A CA 1
ATOM 665 C C . PRO A 1 82 ? -12.407 7.511 4.250 1.00 80.44 82 PRO A C 1
ATOM 667 O O . PRO A 1 82 ? -11.551 8.390 4.293 1.00 80.44 82 PRO A O 1
ATOM 670 N N . TYR A 1 83 ? -12.959 7.015 5.363 1.00 74.38 83 TYR A N 1
ATOM 671 C CA . TYR A 1 83 ? -12.630 7.457 6.726 1.00 74.38 83 TYR A CA 1
ATOM 672 C C . TYR A 1 83 ? -11.219 7.069 7.194 1.00 74.38 83 TYR A C 1
ATOM 674 O O . TYR A 1 83 ? -10.762 7.566 8.216 1.00 74.38 83 TYR A O 1
ATOM 682 N N . ALA A 1 84 ? -10.530 6.173 6.480 1.00 71.81 84 ALA A N 1
ATOM 683 C CA . ALA A 1 84 ? -9.185 5.714 6.826 1.00 71.81 84 ALA A CA 1
ATOM 684 C C . ALA A 1 84 ? -8.068 6.600 6.253 1.00 71.81 84 ALA A C 1
ATOM 686 O O . ALA A 1 84 ? -6.889 6.274 6.434 1.00 71.81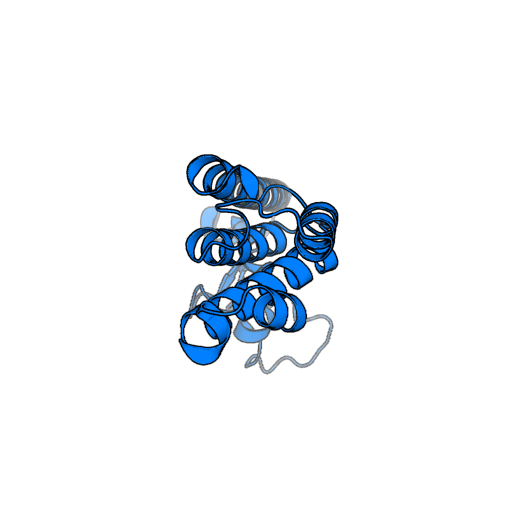 84 ALA A O 1
ATOM 687 N N . CYS A 1 85 ? -8.424 7.666 5.527 1.00 76.88 85 CYS A N 1
ATOM 688 C CA . CYS A 1 85 ? -7.462 8.545 4.875 1.00 76.88 85 CYS A CA 1
ATOM 689 C C . CYS A 1 85 ? -6.554 9.231 5.904 1.00 76.88 85 CYS A C 1
ATOM 691 O O . CYS A 1 85 ? -7.022 9.808 6.880 1.00 76.88 85 CYS A O 1
ATOM 693 N N . GLY A 1 86 ? -5.245 9.205 5.650 1.00 81.06 86 GLY A N 1
ATOM 694 C CA . GLY A 1 86 ? -4.250 9.874 6.484 1.00 81.06 86 GLY A CA 1
ATOM 695 C C . GLY A 1 86 ? -3.675 9.019 7.620 1.00 81.06 86 GLY A C 1
ATOM 696 O O . GLY A 1 86 ? -3.815 7.792 7.682 1.00 81.06 86 GLY A O 1
ATOM 697 N N . SER A 1 87 ? -2.950 9.697 8.510 1.00 81.19 87 SER A N 1
ATOM 698 C CA . SER A 1 87 ? -2.197 9.078 9.608 1.00 81.19 87 SER A CA 1
ATOM 699 C C . SER A 1 87 ? -3.123 8.329 10.564 1.00 81.19 87 SER A C 1
ATOM 701 O O . SER A 1 87 ? -2.967 7.128 10.793 1.00 81.19 87 SER A O 1
ATOM 703 N N . GLY A 1 88 ? -4.160 9.016 11.031 1.00 78.94 88 GLY A N 1
ATOM 704 C CA . GLY A 1 88 ? -5.143 8.462 11.938 1.00 78.94 88 GLY A CA 1
ATOM 705 C C . GLY A 1 88 ? -4.854 8.665 13.426 1.00 78.94 88 GLY A C 1
ATOM 706 O O . GLY A 1 88 ? -5.674 8.298 14.262 1.00 78.94 88 GLY A O 1
ATOM 707 N N . ILE A 1 89 ? -3.688 9.229 13.764 1.00 85.88 89 ILE A N 1
ATOM 708 C CA . ILE A 1 89 ? -3.292 9.568 15.138 1.00 85.88 89 ILE A CA 1
ATOM 709 C C . ILE A 1 89 ? -4.267 10.552 15.814 1.00 85.88 89 ILE A C 1
ATOM 711 O O . ILE A 1 89 ? -4.648 10.277 16.957 1.00 85.88 89 ILE A O 1
ATOM 715 N N . PRO A 1 90 ? -4.668 11.690 15.200 1.00 85.69 90 PRO A N 1
ATOM 716 C CA . PRO A 1 90 ? -5.553 12.630 15.887 1.00 85.69 90 PRO A CA 1
ATOM 717 C C . PRO A 1 90 ? -6.920 12.006 16.191 1.00 85.69 90 PRO A C 1
ATOM 719 O O . PRO A 1 90 ? -7.459 12.219 17.274 1.00 85.69 90 PRO A O 1
ATOM 722 N N . GLU A 1 91 ? -7.437 11.164 15.302 1.00 85.12 91 GLU A N 1
ATOM 723 C CA . GLU A 1 91 ? -8.692 10.438 15.480 1.00 85.12 91 GLU A CA 1
ATOM 724 C C . GLU A 1 91 ? -8.584 9.350 16.558 1.00 85.12 91 GLU A C 1
ATOM 726 O O . GLU A 1 91 ? -9.498 9.170 17.357 1.00 85.12 91 GLU A O 1
ATOM 731 N N . ILE A 1 92 ? -7.456 8.639 16.651 1.00 84.94 92 ILE A N 1
ATOM 732 C CA . ILE A 1 92 ? -7.233 7.691 17.758 1.00 84.94 92 ILE A CA 1
ATOM 733 C C . ILE A 1 92 ? -7.198 8.441 19.092 1.00 84.94 92 ILE A C 1
ATOM 735 O O . ILE A 1 92 ? -7.806 7.994 20.067 1.00 84.94 92 ILE A O 1
ATOM 739 N N . LYS A 1 93 ? -6.548 9.612 19.137 1.00 86.50 93 LYS A N 1
ATOM 740 C CA . LYS A 1 93 ? -6.503 10.447 20.343 1.00 86.50 93 LYS A CA 1
ATOM 741 C C . LYS A 1 93 ? -7.906 10.897 20.769 1.00 86.50 93 LYS A C 1
ATOM 743 O O . LYS A 1 93 ? -8.217 10.801 21.953 1.00 86.50 93 LYS A O 1
ATOM 748 N N . THR A 1 94 ? -8.777 11.310 19.844 1.00 87.25 94 THR A N 1
ATOM 749 C CA . THR A 1 94 ? -10.168 11.674 20.190 1.00 87.25 94 THR A CA 1
ATOM 750 C C . THR A 1 94 ? -10.980 10.474 20.683 1.00 87.25 94 THR A C 1
ATOM 752 O O . THR A 1 94 ? -11.793 10.615 21.602 1.00 87.25 94 THR A O 1
ATOM 755 N N . ILE A 1 95 ? -10.712 9.278 20.153 1.00 85.06 95 ILE A N 1
ATOM 756 C CA . ILE A 1 95 ? -11.340 8.032 20.613 1.00 85.06 95 ILE A CA 1
ATOM 757 C C . ILE A 1 95 ? -10.905 7.659 22.031 1.00 85.06 95 ILE A C 1
ATOM 759 O O . ILE A 1 95 ? -11.751 7.268 22.842 1.00 85.06 95 ILE A O 1
ATOM 763 N N . LEU A 1 96 ? -9.627 7.843 22.361 1.00 82.25 96 LEU A N 1
ATOM 764 C CA . LEU A 1 96 ? -9.095 7.665 23.717 1.00 82.25 96 LEU A CA 1
ATOM 765 C C . LEU A 1 96 ? -9.661 8.701 24.701 1.00 82.25 96 LEU A C 1
ATOM 767 O O . LEU A 1 96 ? -10.014 8.344 25.824 1.00 82.25 96 LEU A O 1
ATOM 771 N N . SER A 1 97 ? -9.854 9.953 24.265 1.00 85.31 97 SER A N 1
ATOM 772 C CA . SER A 1 97 ? -10.536 10.999 25.051 1.00 85.31 97 SER A CA 1
ATOM 773 C C . SER A 1 97 ? -12.027 10.720 25.287 1.00 85.31 97 SER A C 1
ATOM 775 O O . SER A 1 97 ? -12.665 11.393 26.092 1.00 85.31 97 SER A O 1
ATOM 777 N N . GLY A 1 98 ? -12.583 9.705 24.623 1.00 81.69 98 GLY A N 1
ATOM 778 C CA . GLY A 1 98 ? -13.904 9.161 24.900 1.00 81.69 98 GLY A CA 1
ATOM 779 C C . GLY A 1 98 ? -14.961 9.409 23.834 1.00 81.69 98 GLY A C 1
ATOM 780 O O . GLY A 1 98 ? -16.113 9.023 24.045 1.00 81.69 98 GLY A O 1
ATOM 781 N N . PHE A 1 99 ? -14.582 9.987 22.694 1.00 83.06 99 PHE A N 1
ATOM 782 C CA . PHE A 1 99 ? -15.479 10.204 21.565 1.00 83.06 99 PHE A CA 1
ATOM 783 C C . PHE A 1 99 ? -15.476 9.002 20.610 1.00 83.06 99 PHE A C 1
ATOM 785 O O . PHE A 1 99 ? -14.468 8.676 19.996 1.00 83.06 99 PHE A O 1
ATOM 792 N N . ILE A 1 100 ? -16.604 8.308 20.458 1.00 78.06 100 ILE A N 1
ATOM 793 C CA . ILE A 1 100 ? -16.649 7.062 19.679 1.00 78.06 100 ILE A CA 1
ATOM 794 C C . ILE A 1 100 ? -17.000 7.357 18.217 1.00 78.06 100 ILE A C 1
ATOM 796 O O . ILE A 1 100 ? -18.161 7.595 17.887 1.00 78.06 100 ILE A O 1
ATOM 800 N N . ILE A 1 101 ? -16.013 7.244 17.325 1.00 79.19 101 ILE A N 1
ATOM 801 C CA . ILE A 1 101 ? -16.227 7.300 15.872 1.00 79.19 101 ILE A CA 1
ATOM 802 C C . ILE A 1 101 ? -16.547 5.888 15.361 1.00 79.19 101 ILE A C 1
ATOM 804 O O . ILE A 1 101 ? -15.691 4.998 15.329 1.00 79.19 101 ILE A O 1
ATOM 808 N N . ARG A 1 102 ? -17.807 5.656 14.980 1.00 71.94 102 ARG A N 1
ATOM 809 C CA . ARG A 1 102 ? -18.259 4.362 14.442 1.00 71.94 102 ARG A CA 1
ATOM 810 C C . ARG A 1 102 ? -17.620 4.107 13.073 1.00 71.94 102 ARG A C 1
ATOM 812 O O . ARG A 1 102 ? -17.565 4.999 12.240 1.00 71.94 102 ARG A O 1
ATOM 819 N N . GLY A 1 103 ? -17.139 2.884 12.846 1.00 73.00 103 GLY A N 1
ATOM 820 C CA . GLY A 1 103 ? -16.512 2.476 11.579 1.00 73.00 103 GLY A CA 1
ATOM 821 C C . GLY A 1 103 ? -15.012 2.777 11.458 1.00 73.00 103 GLY A C 1
ATOM 822 O O . GLY A 1 103 ? -14.360 2.213 10.583 1.00 73.00 103 GLY A O 1
ATOM 823 N N . TYR A 1 104 ? -14.435 3.576 12.364 1.00 79.19 104 TYR A N 1
ATOM 824 C CA . TYR A 1 104 ? -13.016 3.941 12.310 1.00 79.19 104 TYR A CA 1
ATOM 825 C C . TYR A 1 104 ? -12.081 2.766 12.665 1.00 79.19 104 TYR A C 1
ATOM 827 O O . TYR A 1 104 ? -11.210 2.418 11.877 1.00 79.19 104 TYR A O 1
ATOM 835 N N . LEU A 1 105 ? -12.342 2.048 13.770 1.00 76.31 105 LEU A N 1
ATOM 836 C CA . LEU A 1 105 ? -11.611 0.822 14.158 1.00 76.31 105 LEU A CA 1
ATOM 837 C C . LEU A 1 105 ? -12.250 -0.468 13.601 1.00 76.31 105 LEU A C 1
ATOM 839 O O . LEU A 1 105 ? -12.339 -1.492 14.289 1.00 76.31 105 LEU A O 1
ATOM 843 N N . GLY A 1 106 ? -12.792 -0.407 12.386 1.00 78.75 106 GLY A N 1
ATOM 844 C CA . GLY A 1 106 ? -13.440 -1.546 11.738 1.00 78.75 106 GLY A CA 1
ATOM 845 C C . GLY A 1 106 ? -12.447 -2.614 11.267 1.00 78.75 106 GLY A C 1
ATOM 846 O O . GLY A 1 106 ? -11.321 -2.310 10.880 1.00 78.75 106 GLY A O 1
ATOM 847 N N . LYS A 1 107 ? -12.892 -3.879 11.220 1.00 82.31 107 LYS A N 1
ATOM 848 C CA . LYS A 1 107 ? -12.106 -4.998 10.656 1.00 82.31 107 LYS A CA 1
ATOM 849 C C . LYS A 1 107 ? -11.760 -4.752 9.181 1.00 82.31 107 LYS A C 1
ATOM 851 O O . LYS A 1 107 ? -10.640 -4.994 8.754 1.00 82.31 107 LYS A O 1
ATOM 856 N N . TRP A 1 108 ? -12.721 -4.211 8.430 1.00 82.62 108 TRP A N 1
ATOM 857 C CA . TRP A 1 108 ? -12.546 -3.811 7.033 1.00 82.62 108 TRP A CA 1
ATOM 858 C C . TRP A 1 108 ? -11.506 -2.701 6.881 1.00 82.62 108 TRP A C 1
ATOM 860 O O . TRP A 1 108 ? -10.605 -2.822 6.060 1.00 82.62 108 TRP A O 1
ATOM 870 N N . THR A 1 109 ? -11.570 -1.671 7.728 1.00 84.9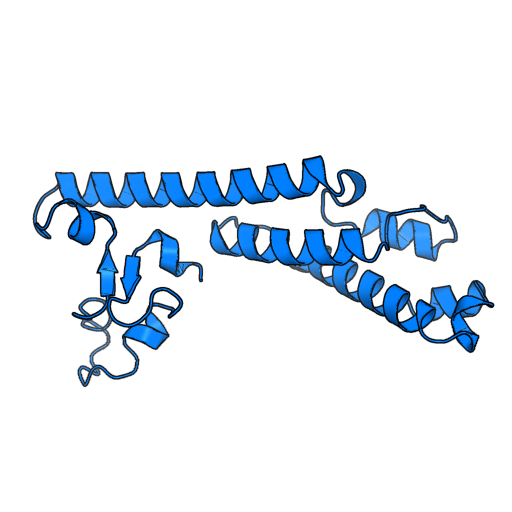4 109 THR A N 1
ATOM 871 C CA . THR A 1 109 ? -10.608 -0.562 7.748 1.00 84.94 109 THR A CA 1
ATOM 872 C C . THR A 1 109 ? -9.180 -1.054 7.972 1.00 84.94 109 THR A C 1
ATOM 874 O O . THR A 1 109 ? -8.265 -0.605 7.285 1.00 84.94 109 THR A O 1
ATOM 877 N N . LEU A 1 110 ? -8.992 -2.018 8.880 1.00 87.50 110 LEU A N 1
ATOM 878 C CA . LEU A 1 110 ? -7.699 -2.657 9.126 1.00 87.50 110 LEU A CA 1
ATOM 879 C C . LEU A 1 110 ? -7.157 -3.348 7.870 1.00 87.50 110 LEU A C 1
ATOM 881 O O . LEU A 1 110 ? -6.016 -3.090 7.499 1.00 87.50 110 LEU A O 1
ATOM 885 N N . LEU A 1 111 ? -7.971 -4.173 7.199 1.00 88.00 111 LEU A N 1
ATOM 886 C CA . LEU A 1 111 ? -7.557 -4.895 5.987 1.00 88.00 111 LEU A CA 1
ATOM 887 C C . LEU A 1 111 ? -7.179 -3.938 4.849 1.00 88.00 111 LEU A C 1
ATOM 889 O O . LEU A 1 111 ? -6.161 -4.112 4.186 1.00 88.00 111 LEU A O 1
ATOM 893 N N . ILE A 1 112 ? -7.976 -2.893 4.641 1.00 89.44 112 ILE A N 1
ATOM 894 C CA . ILE A 1 112 ? -7.727 -1.891 3.597 1.00 89.44 112 ILE A CA 1
ATOM 895 C C . ILE A 1 112 ? -6.444 -1.121 3.910 1.00 89.44 112 ILE A C 1
ATOM 897 O O . ILE A 1 112 ? -5.628 -0.892 3.016 1.00 89.44 112 ILE A O 1
ATOM 901 N N . LYS A 1 113 ? -6.233 -0.736 5.176 1.00 88.69 113 LYS A N 1
ATOM 902 C CA . LYS A 1 113 ? -5.073 0.062 5.585 1.00 88.69 113 LYS A CA 1
ATOM 903 C C . LYS A 1 113 ? -3.769 -0.729 5.479 1.00 88.69 113 LYS A C 1
ATOM 905 O O . LYS A 1 113 ? -2.776 -0.155 5.039 1.00 88.69 113 LYS A O 1
ATOM 910 N N . THR A 1 114 ? -3.764 -2.027 5.794 1.00 88.12 114 THR A N 1
ATOM 911 C CA . THR A 1 114 ? -2.577 -2.877 5.597 1.00 88.12 114 THR A CA 1
ATOM 912 C C . THR A 1 114 ? -2.256 -3.069 4.115 1.00 88.12 114 THR A C 1
ATOM 914 O O . THR A 1 114 ? -1.115 -2.840 3.718 1.00 88.12 114 THR A O 1
ATOM 917 N N . VAL A 1 115 ? -3.248 -3.396 3.279 1.00 90.31 115 VAL A N 1
ATOM 918 C CA . VAL A 1 115 ? -3.052 -3.570 1.826 1.00 90.31 115 VAL A CA 1
ATOM 919 C C . VAL A 1 115 ? -2.573 -2.273 1.170 1.00 90.31 115 VAL A C 1
ATOM 921 O O . VAL A 1 115 ? -1.600 -2.276 0.418 1.00 90.31 115 VAL A O 1
ATOM 924 N N . THR A 1 116 ? -3.199 -1.143 1.502 1.00 89.31 116 THR A N 1
ATOM 925 C CA . THR A 1 116 ? -2.819 0.172 0.963 1.00 89.31 116 THR A CA 1
ATOM 926 C C . THR A 1 116 ? -1.408 0.562 1.390 1.00 89.31 116 THR A C 1
ATOM 928 O O . THR A 1 116 ? -0.656 1.089 0.576 1.00 89.31 116 THR A O 1
ATOM 931 N N . LEU A 1 117 ? -1.017 0.289 2.640 1.00 87.94 117 LEU A N 1
ATOM 932 C CA . LEU A 1 117 ? 0.334 0.580 3.120 1.00 87.94 117 LEU A CA 1
ATOM 933 C C . LEU A 1 117 ? 1.387 -0.213 2.333 1.00 87.94 117 LEU A C 1
ATOM 935 O O . LEU A 1 117 ? 2.397 0.359 1.932 1.00 87.94 117 LEU A O 1
ATOM 939 N N . VAL A 1 118 ? 1.135 -1.496 2.051 1.00 88.75 118 VAL A N 1
ATOM 940 C CA . VAL A 1 118 ? 2.036 -2.328 1.233 1.00 88.75 118 VAL A CA 1
ATOM 941 C C . VAL A 1 118 ? 2.136 -1.795 -0.199 1.00 88.75 118 VAL A C 1
ATOM 943 O O . VAL A 1 118 ? 3.243 -1.690 -0.729 1.00 88.75 118 VAL A O 1
ATOM 946 N N . LEU A 1 119 ? 1.015 -1.405 -0.815 1.00 88.38 119 LEU A N 1
ATOM 947 C CA . LEU A 1 119 ? 1.005 -0.811 -2.158 1.00 88.38 119 LEU A CA 1
ATOM 948 C C . LEU A 1 119 ? 1.732 0.542 -2.196 1.00 88.38 119 LEU A C 1
ATOM 950 O O . LEU A 1 119 ? 2.509 0.795 -3.114 1.00 88.38 119 LEU A O 1
ATOM 954 N N . ALA A 1 120 ? 1.545 1.382 -1.177 1.00 87.94 120 ALA A N 1
ATOM 955 C CA . ALA A 1 120 ? 2.222 2.670 -1.054 1.00 87.94 120 ALA A CA 1
ATOM 956 C C . ALA A 1 120 ? 3.744 2.503 -0.913 1.00 87.94 120 ALA A C 1
ATOM 958 O O . ALA A 1 120 ? 4.504 3.152 -1.632 1.00 87.94 120 ALA A O 1
ATOM 959 N N . VAL A 1 121 ? 4.203 1.576 -0.066 1.00 86.88 121 VAL A N 1
ATOM 960 C CA . VAL A 1 121 ? 5.634 1.247 0.047 1.00 86.88 121 VAL A CA 1
ATOM 961 C C . VAL A 1 121 ? 6.164 0.686 -1.274 1.00 86.88 121 VAL A C 1
ATOM 963 O O . VAL A 1 121 ? 7.220 1.107 -1.737 1.00 86.88 121 VAL A O 1
ATOM 966 N N . SER A 1 122 ? 5.405 -0.193 -1.935 1.00 86.00 122 SER A N 1
ATOM 967 C CA . SER A 1 122 ? 5.793 -0.781 -3.227 1.00 86.00 122 SER A CA 1
ATOM 968 C C . SER A 1 122 ? 5.894 0.265 -4.339 1.00 86.00 122 SER A C 1
ATOM 970 O O . SER A 1 122 ? 6.792 0.187 -5.171 1.00 86.00 122 SER A O 1
ATOM 972 N N . SER A 1 123 ? 5.044 1.296 -4.331 1.00 86.06 123 SER A N 1
ATOM 973 C CA . SER A 1 123 ? 5.144 2.423 -5.268 1.00 86.06 123 SER A CA 1
ATOM 974 C C . SER A 1 123 ? 6.386 3.297 -5.037 1.00 86.06 123 SER A C 1
ATOM 976 O O . SER A 1 123 ? 6.820 3.994 -5.951 1.00 86.06 123 SER A O 1
ATOM 978 N N . GLY A 1 124 ? 7.053 3.187 -3.881 1.00 83.06 124 GLY A N 1
ATOM 979 C CA . GLY A 1 124 ? 8.243 3.972 -3.534 1.00 83.06 124 GLY A CA 1
ATOM 980 C C . GLY A 1 124 ? 7.928 5.396 -3.082 1.00 83.06 124 GLY A C 1
ATOM 981 O O . GLY A 1 124 ? 8.804 6.254 -3.123 1.00 83.06 124 GLY A O 1
ATOM 982 N N . LEU A 1 125 ? 6.687 5.665 -2.663 1.00 81.62 125 LEU A N 1
ATOM 983 C CA . LEU A 1 125 ? 6.369 6.933 -2.024 1.00 81.62 125 LEU A CA 1
ATOM 984 C C . LEU A 1 125 ? 7.037 6.997 -0.643 1.00 81.62 125 LEU A C 1
ATOM 986 O O . LEU A 1 125 ? 6.810 6.135 0.207 1.00 81.62 125 LEU A O 1
ATOM 990 N N . SER A 1 126 ? 7.792 8.067 -0.394 1.00 75.81 126 SER A N 1
ATOM 991 C CA . SER A 1 126 ? 8.362 8.397 0.919 1.00 75.81 126 SER A CA 1
ATOM 992 C C . SER A 1 126 ? 7.280 8.900 1.881 1.00 75.81 126 SER A C 1
ATOM 994 O O . SER A 1 126 ? 7.253 10.066 2.272 1.00 75.81 126 SER A O 1
ATOM 996 N N . LEU A 1 127 ? 6.340 8.026 2.236 1.00 77.12 127 LEU A N 1
ATOM 997 C CA . LEU A 1 127 ? 5.307 8.291 3.232 1.00 77.12 127 LEU A CA 1
ATOM 998 C C . LEU A 1 127 ? 5.774 7.803 4.606 1.00 77.12 127 LEU A C 1
ATOM 1000 O O . LEU A 1 127 ? 6.334 6.716 4.746 1.00 77.12 127 LEU A O 1
ATOM 1004 N N . GLY A 1 128 ? 5.514 8.595 5.647 1.00 77.75 128 GLY A N 1
ATOM 1005 C CA . GLY A 1 128 ? 5.810 8.203 7.023 1.00 77.75 128 GLY A CA 1
ATOM 1006 C C . GLY A 1 128 ? 4.981 6.987 7.449 1.00 77.75 128 GLY A C 1
ATOM 1007 O O . GLY A 1 128 ? 3.757 7.068 7.540 1.00 77.75 128 GLY A O 1
ATOM 1008 N N . LYS A 1 129 ? 5.648 5.866 7.748 1.00 80.62 129 LYS A N 1
ATOM 1009 C CA . LYS A 1 129 ? 5.012 4.609 8.192 1.00 80.62 129 LYS A CA 1
ATOM 1010 C C . LYS A 1 129 ? 4.471 4.650 9.625 1.00 80.62 129 LYS A C 1
ATOM 1012 O O . LYS A 1 129 ? 3.573 3.882 9.957 1.00 80.62 129 LYS A O 1
ATOM 1017 N N . GLU A 1 130 ? 4.985 5.558 10.453 1.00 85.56 130 GLU A N 1
ATOM 1018 C CA . GLU A 1 130 ? 4.713 5.593 11.897 1.00 85.56 130 GLU A CA 1
ATOM 1019 C C . GLU A 1 130 ? 3.224 5.805 12.214 1.00 85.56 130 GLU A C 1
ATOM 1021 O O . GLU A 1 130 ? 2.638 5.072 13.005 1.00 85.56 130 GLU A O 1
ATOM 1026 N N . GLY A 1 131 ? 2.567 6.750 11.535 1.00 82.00 131 GLY A N 1
ATOM 1027 C CA . GLY A 1 131 ? 1.139 7.022 11.737 1.00 82.00 131 GLY A CA 1
ATOM 1028 C C . GLY A 1 131 ? 0.226 5.846 11.380 1.00 82.00 131 GLY A C 1
ATOM 1029 O O . GLY A 1 131 ? -0.548 5.387 12.226 1.00 82.00 131 GLY A O 1
ATOM 1030 N N . PRO A 1 132 ? 0.329 5.304 10.153 1.00 83.81 132 PRO A N 1
ATOM 1031 C CA . PRO A 1 132 ? -0.440 4.136 9.752 1.00 83.81 132 PRO A CA 1
ATOM 1032 C C . PRO A 1 132 ? -0.205 2.899 10.627 1.00 83.81 132 PRO A C 1
ATOM 1034 O O . PRO A 1 132 ? -1.174 2.199 10.920 1.00 83.81 132 PRO A O 1
ATOM 1037 N N . LEU A 1 133 ? 1.032 2.647 11.075 1.00 85.62 133 LEU A N 1
ATOM 1038 C CA . LEU A 1 133 ? 1.368 1.499 11.928 1.00 85.62 133 LEU A CA 1
ATOM 1039 C C . LEU A 1 133 ? 0.661 1.559 13.287 1.00 85.62 133 LEU A C 1
ATOM 1041 O O . LEU A 1 133 ? 0.071 0.562 13.708 1.00 85.62 133 LEU A O 1
ATOM 1045 N N . VAL A 1 134 ? 0.635 2.730 13.933 1.00 87.81 134 VAL A N 1
ATOM 1046 C CA . VAL A 1 134 ? -0.091 2.920 15.202 1.00 87.81 134 VAL A CA 1
ATOM 1047 C C . VAL A 1 134 ? -1.593 2.679 15.015 1.00 87.81 134 VAL A C 1
ATOM 1049 O O . VAL A 1 134 ? -2.227 2.026 15.844 1.00 87.81 134 VAL A O 1
ATOM 1052 N N . HIS A 1 135 ? -2.172 3.129 13.895 1.00 85.75 135 HIS A N 1
ATOM 1053 C CA . HIS A 1 135 ? -3.588 2.877 13.620 1.00 85.75 135 HIS A CA 1
ATOM 1054 C C . HIS A 1 135 ? -3.902 1.394 13.405 1.00 85.75 135 HIS A C 1
ATOM 1056 O O . HIS A 1 135 ? -4.923 0.907 13.898 1.00 85.75 135 HIS A O 1
ATOM 1062 N N . VAL A 1 136 ? -3.029 0.664 12.705 1.00 87.31 136 VAL A N 1
ATOM 1063 C CA . VAL A 1 136 ? -3.176 -0.786 12.516 1.00 87.31 136 VAL A CA 1
ATOM 1064 C C . VAL A 1 136 ? -3.096 -1.511 13.862 1.00 87.31 136 VAL A C 1
ATOM 1066 O O . VAL A 1 136 ? -3.947 -2.357 14.131 1.00 87.31 136 VAL A O 1
ATOM 1069 N N . ALA A 1 137 ? -2.161 -1.135 14.742 1.00 87.62 137 ALA A N 1
ATOM 1070 C CA . ALA A 1 137 ? -2.043 -1.715 16.082 1.00 87.62 137 ALA A CA 1
ATOM 1071 C C . ALA A 1 137 ? -3.311 -1.499 16.932 1.00 87.62 137 ALA A C 1
ATOM 1073 O O . ALA A 1 137 ? -3.850 -2.455 17.493 1.00 87.62 137 ALA A O 1
ATOM 1074 N N . CYS A 1 138 ? -3.849 -0.276 16.946 1.00 84.75 138 CYS A N 1
ATOM 1075 C CA . CYS A 1 138 ? -5.085 0.055 17.662 1.00 84.75 138 CYS A CA 1
ATOM 1076 C C . CYS A 1 138 ? -6.300 -0.721 17.105 1.00 84.75 138 CYS A C 1
ATOM 1078 O O . CYS A 1 138 ? -7.119 -1.268 17.854 1.00 84.75 138 CYS A O 1
ATOM 1080 N N . CYS A 1 139 ? -6.397 -0.850 15.775 1.00 84.31 139 CYS A N 1
ATOM 1081 C CA . CYS A 1 139 ? -7.429 -1.665 15.128 1.00 84.31 139 CYS A CA 1
ATOM 1082 C C . CYS A 1 139 ? -7.311 -3.156 15.493 1.00 84.31 139 CYS A C 1
ATOM 1084 O O . CYS A 1 139 ? -8.331 -3.793 15.771 1.00 84.31 139 CYS A O 1
ATOM 1086 N N . CYS A 1 140 ? -6.090 -3.704 15.536 1.00 86.19 140 CYS A N 1
ATOM 1087 C CA . CYS A 1 140 ? -5.836 -5.070 16.000 1.00 86.19 140 CYS A CA 1
ATOM 1088 C C . CYS A 1 140 ? -6.307 -5.245 17.448 1.00 86.19 140 CYS A C 1
ATOM 1090 O O . CYS A 1 140 ? -7.070 -6.170 17.727 1.00 86.19 140 CYS A O 1
ATOM 1092 N N . GLY A 1 141 ? -5.933 -4.334 18.354 1.00 84.94 141 GLY A N 1
ATOM 1093 C CA . GLY A 1 141 ? -6.370 -4.357 19.755 1.00 84.94 141 GLY A CA 1
ATOM 1094 C C . GLY A 1 141 ? -7.896 -4.350 19.896 1.00 84.94 141 GLY A C 1
ATOM 1095 O O . GLY A 1 141 ? -8.461 -5.135 20.661 1.00 84.94 141 GLY A O 1
ATOM 1096 N N . ASN A 1 142 ? -8.593 -3.550 19.083 1.00 84.12 142 ASN A N 1
ATOM 1097 C CA . ASN A 1 142 ? -10.056 -3.533 19.051 1.00 84.12 142 ASN A CA 1
ATOM 1098 C C . ASN A 1 142 ? -10.663 -4.850 18.531 1.00 84.12 142 ASN A C 1
ATOM 1100 O O . ASN A 1 142 ? -11.667 -5.317 19.075 1.00 84.12 142 ASN A O 1
ATOM 1104 N N . LEU A 1 143 ? -10.056 -5.472 17.513 1.00 84.06 143 LEU A N 1
ATOM 1105 C CA . LEU A 1 143 ? -10.474 -6.782 17.008 1.00 84.06 143 LEU A CA 1
ATOM 1106 C C 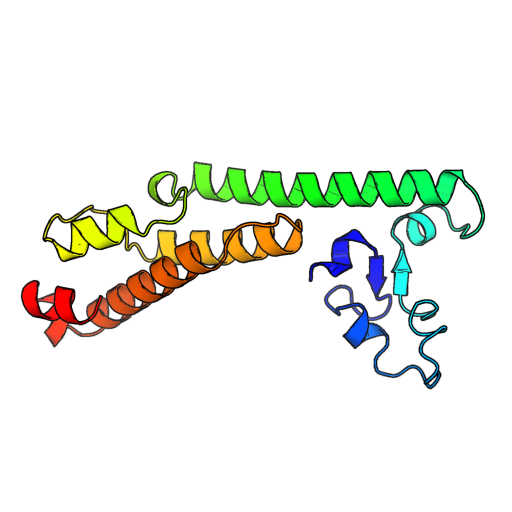. LEU A 1 143 ? -10.300 -7.871 18.076 1.00 84.06 143 LEU A C 1
ATOM 1108 O O . LEU A 1 143 ? -11.245 -8.623 18.327 1.00 84.06 143 LEU A O 1
ATOM 1112 N N . PHE A 1 144 ? -9.154 -7.912 18.757 1.00 84.19 144 PHE A N 1
ATOM 1113 C CA . PHE A 1 144 ? -8.908 -8.855 19.850 1.00 84.19 144 PHE A CA 1
ATOM 1114 C C . PHE A 1 144 ? -9.875 -8.640 21.021 1.00 84.19 144 PHE A C 1
ATOM 1116 O O . PHE A 1 144 ? -10.489 -9.598 21.490 1.00 84.19 144 PHE A O 1
ATOM 1123 N N . CYS A 1 145 ? -10.117 -7.392 21.432 1.00 82.12 145 CYS A N 1
ATOM 1124 C CA . CYS A 1 145 ? -11.118 -7.082 22.459 1.00 82.12 145 CYS A CA 1
ATOM 1125 C C . CYS A 1 145 ? -12.533 -7.523 22.064 1.00 82.12 145 CYS A C 1
ATOM 1127 O O . CYS A 1 145 ? -13.318 -7.897 22.933 1.00 82.12 145 CYS A O 1
ATOM 1129 N N . SER A 1 146 ? -12.867 -7.486 20.768 1.00 75.88 146 SER A N 1
ATOM 1130 C CA . SER A 1 146 ? -14.171 -7.941 20.272 1.00 75.88 146 SER A CA 1
ATOM 1131 C C . SER A 1 146 ? -14.335 -9.465 20.303 1.00 75.88 146 SER A C 1
ATOM 1133 O O . SER A 1 146 ? -15.460 -9.942 20.428 1.00 75.88 146 SER A O 1
ATOM 1135 N N . LEU A 1 147 ? -13.237 -10.231 20.244 1.00 80.38 147 LEU A N 1
ATOM 1136 C CA . LEU A 1 147 ? -13.272 -11.692 20.385 1.00 80.38 147 LEU A CA 1
ATOM 1137 C C . LEU A 1 147 ? -13.565 -12.125 21.830 1.00 80.38 147 LEU A C 1
ATOM 1139 O O . LEU A 1 147 ? -14.195 -13.155 22.058 1.00 80.38 147 LEU A O 1
ATOM 1143 N N . PHE A 1 148 ? -13.140 -11.330 22.815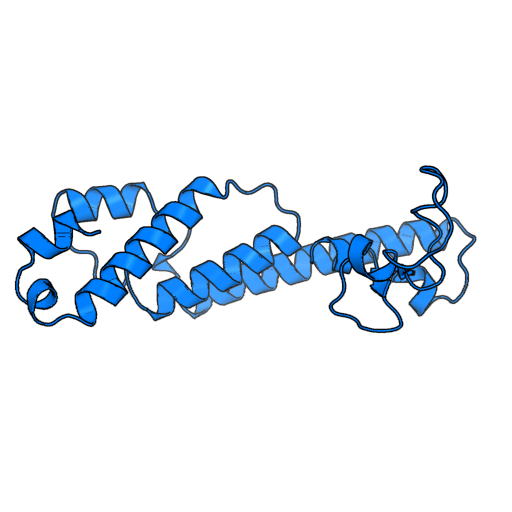 1.00 78.19 148 PHE A N 1
ATOM 1144 C CA . PHE A 1 148 ? -13.356 -11.624 24.227 1.00 78.19 148 PHE A CA 1
ATOM 1145 C C . PHE A 1 148 ? -14.554 -10.844 24.786 1.00 78.19 148 PHE A C 1
ATOM 1147 O O . PHE A 1 148 ? -14.463 -9.665 25.131 1.00 78.19 148 PHE A O 1
ATOM 1154 N N . SER A 1 149 ? -15.673 -11.548 24.991 1.00 66.00 149 SER A N 1
ATOM 1155 C CA . SER A 1 149 ? -16.906 -11.042 25.634 1.00 66.00 149 SER A CA 1
ATOM 1156 C C . SER A 1 149 ? -16.653 -10.251 26.935 1.00 66.00 149 SER A C 1
ATOM 1158 O O . SER A 1 149 ? -17.334 -9.259 27.207 1.00 66.00 149 SER A O 1
ATOM 1160 N N . LYS A 1 150 ? -15.615 -10.628 27.700 1.00 66.75 150 LYS A N 1
ATOM 1161 C CA . LYS A 1 150 ? -15.184 -9.968 28.946 1.00 66.75 150 LYS A CA 1
ATOM 1162 C C . LYS A 1 150 ? -14.760 -8.501 28.756 1.00 66.75 150 LYS A C 1
ATOM 1164 O O . LYS A 1 150 ? -15.000 -7.692 29.648 1.00 66.75 150 LYS A O 1
ATOM 1169 N N . TYR A 1 151 ? -14.165 -8.159 27.610 1.00 68.06 151 TYR A N 1
ATOM 1170 C CA . TYR A 1 151 ? -13.726 -6.797 27.270 1.00 68.06 151 TYR A CA 1
ATOM 1171 C C . TYR A 1 151 ? -14.730 -6.071 26.369 1.00 68.06 151 TYR A C 1
ATOM 1173 O O . TYR A 1 151 ? -14.890 -4.858 26.480 1.00 68.06 151 TYR A O 1
ATOM 1181 N N . SER A 1 152 ? -15.476 -6.801 25.532 1.00 67.62 152 SER A N 1
ATOM 1182 C CA . SER A 1 152 ? -16.496 -6.205 24.660 1.00 67.62 152 SER A CA 1
ATOM 1183 C C . SER A 1 152 ? -17.623 -5.503 25.429 1.00 67.62 152 SER A C 1
ATOM 1185 O O . SER A 1 152 ? -18.183 -4.536 24.914 1.00 67.62 152 SER A O 1
ATOM 1187 N N . LYS A 1 153 ? -17.971 -5.983 26.633 1.00 66.62 153 LYS A N 1
ATOM 1188 C CA . LYS A 1 153 ? -19.086 -5.452 27.439 1.00 66.62 153 LYS A CA 1
ATOM 1189 C C . LYS A 1 153 ? -18.719 -4.252 28.316 1.00 66.62 153 LYS A C 1
ATOM 1191 O O . LYS A 1 153 ? -19.622 -3.626 28.858 1.00 66.62 153 LYS A O 1
ATOM 1196 N N . ASN A 1 154 ? -17.431 -3.934 28.474 1.00 74.38 154 ASN A N 1
ATOM 1197 C CA . ASN A 1 154 ? -16.988 -2.862 29.361 1.00 74.38 154 ASN A CA 1
ATOM 1198 C C . ASN A 1 154 ? -16.169 -1.817 28.591 1.00 74.38 154 ASN A C 1
ATOM 1200 O O . ASN A 1 154 ? -14.973 -1.988 28.354 1.00 74.38 154 ASN A O 1
ATOM 1204 N N . GLU A 1 155 ? -16.834 -0.729 28.197 1.00 70.00 155 GLU A N 1
ATOM 1205 C CA . GLU A 1 155 ? -16.267 0.355 27.383 1.00 70.00 155 GLU A CA 1
ATOM 1206 C C . GLU A 1 155 ? -15.008 0.979 28.013 1.00 70.00 155 GLU A C 1
ATOM 1208 O O . GLU A 1 155 ? -14.088 1.330 27.280 1.00 70.00 155 GLU A O 1
ATOM 1213 N N . GLY A 1 156 ? -14.933 1.059 29.349 1.00 69.12 156 GLY A N 1
ATOM 1214 C CA . GLY A 1 156 ? -13.765 1.583 30.071 1.00 69.12 156 GLY A CA 1
ATOM 1215 C C . GLY A 1 156 ? -12.519 0.712 29.892 1.00 69.12 156 GLY A C 1
ATOM 1216 O O . GLY A 1 156 ? -11.508 1.183 29.385 1.00 69.12 156 GLY A O 1
ATOM 1217 N N . LYS A 1 157 ? -12.624 -0.594 30.175 1.00 70.25 157 LYS A N 1
ATOM 1218 C CA . LYS A 1 157 ? -11.522 -1.552 29.947 1.00 70.25 157 LYS A CA 1
ATOM 1219 C C . LYS A 1 157 ? -11.160 -1.689 28.471 1.00 70.25 157 LYS A C 1
ATOM 1221 O O . LYS A 1 157 ? -10.018 -1.967 28.134 1.00 70.25 157 LYS A O 1
ATOM 1226 N N . ARG A 1 158 ? -12.122 -1.481 27.568 1.00 69.75 158 ARG A N 1
ATOM 1227 C CA . ARG A 1 158 ? -11.873 -1.489 26.121 1.00 69.75 158 ARG A CA 1
ATOM 1228 C C . ARG A 1 158 ? -11.047 -0.282 25.656 1.00 69.75 158 ARG A C 1
ATOM 1230 O O . ARG A 1 158 ? -10.419 -0.374 24.607 1.00 69.75 158 ARG A O 1
ATOM 1237 N N . ARG A 1 159 ? -11.056 0.835 26.394 1.00 68.44 159 ARG A N 1
ATOM 1238 C CA . ARG A 1 159 ? -10.208 2.010 26.113 1.00 68.44 159 ARG A CA 1
ATOM 1239 C C . ARG A 1 159 ? -8.774 1.823 26.601 1.00 68.44 159 ARG A C 1
ATOM 1241 O O . ARG A 1 159 ? -7.879 2.323 25.948 1.00 68.44 159 ARG A O 1
ATOM 1248 N N . GLU A 1 160 ? -8.563 1.078 27.684 1.00 74.75 160 GLU A N 1
ATOM 1249 C CA . GLU A 1 160 ? -7.220 0.781 28.216 1.00 74.75 160 GLU A CA 1
ATOM 1250 C C . GLU A 1 160 ? -6.392 -0.130 27.293 1.00 74.75 160 GLU A C 1
ATOM 1252 O O . GLU A 1 160 ? -5.169 -0.119 27.354 1.00 74.75 160 GLU A O 1
ATOM 1257 N N . VAL A 1 161 ? -7.055 -0.936 26.457 1.00 70.75 161 VAL A N 1
ATOM 1258 C CA . VAL A 1 161 ? -6.415 -1.937 25.579 1.00 70.75 161 VAL A CA 1
ATOM 1259 C C . VAL A 1 161 ? -6.253 -1.442 24.128 1.00 70.75 161 VAL A C 1
ATOM 1261 O O . VAL A 1 161 ? -5.582 -2.096 23.331 1.00 70.75 161 VAL A O 1
ATOM 1264 N N . ARG A 1 162 ? -6.888 -0.322 23.758 1.00 65.44 162 ARG A N 1
ATOM 1265 C CA . ARG A 1 162 ? -6.795 0.286 22.417 1.00 65.44 162 ARG A CA 1
ATOM 1266 C C . ARG A 1 162 ? -5.590 1.201 22.299 1.00 65.44 162 ARG A C 1
ATOM 1268 O O . ARG A 1 162 ? -5.012 1.196 21.191 1.00 65.44 162 ARG A O 1
#

Radius of gyration: 21.59 Å; chains: 1; bounding box: 51×31×57 Å

Foldseek 3Di:
DLCLLFWAFQVDRPDHLCRSQVPPPDPDPVCSVVRVRTDGPLCVVPVDPDDPVSVVVSVVSSLVLLVVLLVVLVVLCVPQPVVLPDLCVVVLVVVLVPDDDPPQLDPSSLVSLVSSVVSNVSSVDPDDPPSSVVSNQLSVQLVVLVVDPVNVVDSVSSSVRD

pLDDT: mean 79.59, std 9.22, range [51.31, 93.0]

InterPro domains:
  IPR001807 Chloride channel [PF00654] (70-160)
  IPR001807 Chloride channel [PR00762] (82-99)
  IPR001807 Chloride channel [PR00762] (113-132)
  IPR014743 Chloride channel, core [SSF81340] (52-158)

Secondary structure (DSSP, 8-state):
-GGGGTEEESS-TT--HHHHTTT-S---TTTTT--TTEEEHHHHHHS---SHHHHHHHHHHHHHHHHHHHHHHHHHHHHH-GGG-S--HHHHHHHHTT---TTTT-HHHHHHHHHHHHHHHHHT----SHHHHHHHHHHHHHHHHHH-HHHHT-HHHHHH--

Sequence (162 aa):
MTDLKEGVCLTAFYYSHEQCCWTSNETTFDDRDKCPQWQKWAELMTGHAEGGGAYLLNYFLYVLWALLFSFLAVSLVRVFAPYACGSGIPEIKTILSGFIIRGYLGKWTLLIKTVTLVLAVSSGLSLGKEGPLVHVACCCGNLFCSLFSKYSKNEGKRREVR